Protein AF-A0A183BS44-F1 (afdb_monomer_lite)

Radius of gyration: 22.97 Å; chains: 1; bounding box: 59×40×53 Å

Sequence (161 aa):
MRHRENAIKLEQEKETILDKINTIKASGAKLTKLFSQGERDGMMLNVERILARCNTVNVSIGTPRDQHQSRALEQVNKMIQSVLEHSSGNVIESKQKIFGFLNACHPDEVGNIDEKFQSAIIECTADDQKKIRRKLAQIVEQMNLLGREKSAKMKNNDGRS

Organism: Globodera pallida (NCBI:txid36090)

InterPro domains:
  IPR037689 BAG family molecular chaperone regulator 2 [PTHR12334] (4-154)

pLDDT: mean 82.88, std 11.05, range [45.78, 96.88]

Secondary structure (DSSP, 8-state):
-HHHHHHHHHHHHHHHHHHHHHHHHHTHHHHTTTS-HHHHHHHHHHHHHHHHHHHH-----PPP--HHHHHHHHHHHHHHHHHHHHTTT-HHHHHHHHHHHHHHT-TT--S---HHHHHHHHTS-HHHHHHHHHHHHHHHHHHHHHHHHHHHHHHTTTT--

Structure (mmCIF, N/CA/C/O backbone):
data_AF-A0A183BS44-F1
#
_entry.id   AF-A0A183BS44-F1
#
loop_
_atom_site.group_PDB
_atom_site.id
_atom_site.type_symbol
_atom_site.label_atom_id
_atom_site.label_alt_id
_atom_site.label_comp_id
_atom_site.label_asym_id
_atom_site.label_entity_id
_atom_site.label_seq_id
_atom_site.pdbx_PDB_ins_code
_atom_site.Cartn_x
_atom_site.Cartn_y
_atom_site.Cartn_z
_atom_site.occupancy
_atom_site.B_iso_or_equiv
_atom_site.auth_seq_id
_atom_site.auth_comp_id
_atom_site.auth_asym_id
_atom_site.auth_atom_id
_atom_site.pdbx_PDB_model_num
ATOM 1 N N . MET A 1 1 ? -14.855 4.597 -15.506 1.00 60.97 1 MET A N 1
ATOM 2 C CA . MET A 1 1 ? -14.176 4.858 -14.212 1.00 60.97 1 MET A CA 1
ATOM 3 C C . MET A 1 1 ? -15.121 5.225 -13.065 1.00 60.97 1 MET A C 1
ATOM 5 O O . MET A 1 1 ? -14.919 4.684 -11.987 1.00 60.97 1 MET A O 1
ATOM 9 N N . ARG A 1 2 ? -16.185 6.017 -13.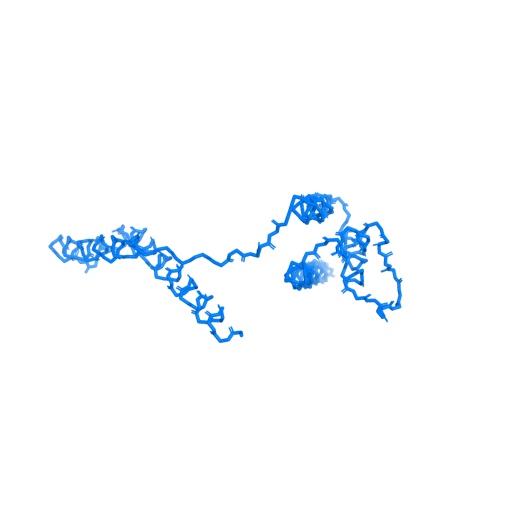279 1.00 72.62 2 ARG A N 1
ATOM 10 C CA . ARG A 1 2 ? -17.152 6.450 -12.239 1.00 72.62 2 ARG A CA 1
ATOM 11 C C . ARG A 1 2 ? -17.628 5.361 -11.257 1.00 72.62 2 ARG A C 1
ATOM 13 O O . ARG A 1 2 ? -17.663 5.597 -10.058 1.00 72.62 2 ARG A O 1
ATOM 20 N N . HIS A 1 3 ? -17.972 4.160 -11.730 1.00 77.44 3 HIS A N 1
ATOM 21 C CA . HIS A 1 3 ? -18.432 3.080 -10.840 1.00 77.44 3 HIS A CA 1
ATOM 22 C C . HIS A 1 3 ? -17.322 2.510 -9.945 1.00 77.44 3 HIS A C 1
ATOM 24 O O . HIS A 1 3 ? -17.583 2.199 -8.788 1.00 77.44 3 HIS A O 1
ATOM 30 N N . ARG A 1 4 ? -16.083 2.428 -10.451 1.00 77.69 4 ARG A N 1
ATOM 31 C CA . ARG A 1 4 ? -14.913 1.991 -9.671 1.00 77.69 4 ARG A CA 1
ATOM 32 C C . ARG A 1 4 ? -14.584 3.028 -8.602 1.00 77.69 4 ARG A C 1
ATOM 34 O O . ARG A 1 4 ? -14.421 2.668 -7.451 1.00 77.69 4 ARG A O 1
ATOM 41 N N . GLU A 1 5 ? -14.581 4.311 -8.951 1.00 77.38 5 GLU A N 1
ATOM 42 C CA . GLU A 1 5 ? -14.376 5.402 -7.987 1.00 77.38 5 GLU A CA 1
ATOM 43 C C . GLU A 1 5 ? -15.454 5.434 -6.900 1.00 77.38 5 GLU A C 1
ATOM 45 O O . GLU A 1 5 ? -15.134 5.582 -5.725 1.00 77.38 5 GLU A O 1
ATOM 50 N N . ASN A 1 6 ? -16.723 5.247 -7.270 1.00 83.50 6 ASN A N 1
ATOM 51 C CA . ASN A 1 6 ? -17.816 5.180 -6.303 1.00 83.50 6 ASN A CA 1
ATOM 52 C C . ASN A 1 6 ? -17.664 3.991 -5.353 1.00 83.50 6 ASN A C 1
ATOM 54 O O . ASN A 1 6 ? -17.863 4.143 -4.153 1.00 83.50 6 ASN A O 1
ATOM 58 N N . ALA A 1 7 ? -17.283 2.822 -5.865 1.00 84.25 7 ALA A N 1
ATOM 59 C CA . ALA A 1 7 ? -17.072 1.660 -5.018 1.00 84.25 7 ALA A CA 1
ATOM 60 C C . ALA A 1 7 ? -15.787 1.775 -4.158 1.00 84.25 7 ALA A C 1
ATOM 62 O O . ALA A 1 7 ? -15.810 1.296 -3.031 1.00 84.25 7 ALA A O 1
ATOM 63 N N . ILE A 1 8 ? -14.738 2.499 -4.597 1.00 81.38 8 ILE A N 1
ATOM 64 C CA . ILE A 1 8 ? -13.576 2.853 -3.746 1.00 81.38 8 ILE A CA 1
ATOM 65 C C . ILE A 1 8 ? -14.032 3.747 -2.588 1.00 81.38 8 ILE A C 1
ATOM 67 O O . ILE A 1 8 ? -13.668 3.507 -1.442 1.00 81.38 8 ILE A O 1
ATOM 71 N N . LYS A 1 9 ? -14.845 4.773 -2.871 1.00 84.56 9 LYS A N 1
ATOM 72 C CA . LYS A 1 9 ? -15.375 5.668 -1.829 1.00 84.56 9 LYS A CA 1
ATOM 73 C C . LYS A 1 9 ? -16.222 4.906 -0.812 1.00 84.56 9 LYS A C 1
ATOM 75 O O . LYS A 1 9 ? -16.042 5.102 0.382 1.00 84.56 9 LYS A O 1
ATOM 80 N N . LEU A 1 10 ? -17.087 4.001 -1.272 1.00 86.56 10 LEU A N 1
ATOM 81 C CA . LEU A 1 10 ? -17.907 3.163 -0.391 1.00 86.56 10 LEU A CA 1
ATOM 82 C C . LEU A 1 10 ? -17.062 2.219 0.480 1.00 86.56 10 LEU A C 1
ATOM 84 O O . LEU A 1 10 ? -17.374 2.034 1.655 1.00 86.56 10 LEU A O 1
ATOM 88 N N . GLU A 1 11 ? -15.991 1.642 -0.071 1.00 84.81 11 GLU A N 1
ATOM 89 C CA . GLU A 1 11 ? -15.031 0.819 0.680 1.00 84.81 11 GLU A CA 1
ATOM 90 C C . GLU A 1 11 ? -14.334 1.647 1.780 1.00 84.81 11 GLU A C 1
ATOM 92 O O . GLU A 1 11 ? -14.331 1.243 2.943 1.00 84.81 11 GLU A O 1
ATOM 97 N N . GLN A 1 12 ? -13.857 2.855 1.452 1.00 85.19 12 GLN A N 1
ATOM 98 C CA . GLN A 1 12 ? -13.209 3.779 2.398 1.00 85.19 12 GLN A CA 1
ATOM 99 C C . GLN A 1 12 ? -14.158 4.311 3.483 1.00 85.19 12 GLN A C 1
ATOM 101 O O . GLN A 1 12 ? -13.782 4.427 4.652 1.00 85.19 12 GLN A O 1
ATOM 106 N N . GLU A 1 13 ? -15.398 4.647 3.121 1.00 87.06 13 GLU A N 1
ATOM 107 C CA . GLU A 1 13 ? -16.422 5.085 4.074 1.00 87.06 13 GLU A CA 1
ATOM 108 C C . GLU A 1 13 ? -16.756 3.969 5.067 1.00 87.06 13 GLU A C 1
ATOM 110 O O . GLU A 1 13 ? -16.847 4.224 6.270 1.00 87.06 13 GLU A O 1
ATOM 115 N N . LYS A 1 14 ? -16.872 2.723 4.587 1.00 85.50 14 LYS A N 1
ATOM 116 C CA . LYS A 1 14 ? -17.069 1.549 5.445 1.00 85.50 14 LYS A CA 1
ATOM 117 C C . LYS A 1 14 ? -15.902 1.372 6.418 1.00 85.50 14 LYS A C 1
ATOM 119 O O . LYS A 1 14 ? -16.150 1.216 7.612 1.00 85.50 14 LYS A O 1
ATOM 124 N N . GLU A 1 15 ? -14.661 1.423 5.938 1.00 85.50 15 GLU A N 1
ATOM 125 C CA . GLU A 1 15 ? -13.457 1.316 6.778 1.00 85.50 15 GLU A CA 1
ATOM 126 C C . GLU A 1 15 ? -13.424 2.414 7.854 1.00 85.50 15 GLU A C 1
ATOM 128 O O . GLU A 1 15 ? -13.302 2.127 9.043 1.00 85.50 15 GLU A O 1
ATOM 133 N N . THR A 1 16 ? -13.703 3.660 7.463 1.00 88.38 16 THR A N 1
ATOM 134 C CA . THR A 1 16 ? -13.789 4.804 8.384 1.00 88.38 16 THR A CA 1
ATOM 135 C C . THR A 1 16 ? -14.850 4.601 9.474 1.00 88.38 16 THR A C 1
ATOM 137 O O . THR A 1 16 ? -14.649 4.983 10.630 1.00 88.38 16 THR A O 1
ATOM 140 N N . ILE A 1 17 ? -16.011 4.034 9.131 1.00 88.38 17 ILE A N 1
ATOM 141 C CA . ILE A 1 17 ? -17.075 3.741 10.104 1.00 88.38 17 ILE A CA 1
ATOM 142 C C . ILE A 1 17 ? -16.630 2.642 11.076 1.00 88.38 17 ILE A C 1
ATOM 144 O O . ILE A 1 17 ? -16.868 2.767 12.280 1.00 88.38 17 ILE A O 1
ATOM 148 N N . LEU A 1 18 ? -15.966 1.595 10.581 1.00 87.62 18 LEU A N 1
ATOM 149 C CA . LEU A 1 18 ? -15.452 0.504 11.411 1.00 87.62 18 LEU A CA 1
ATOM 150 C C . LEU A 1 18 ? -14.388 0.996 12.400 1.00 87.62 18 LEU A C 1
ATOM 152 O O . LEU A 1 18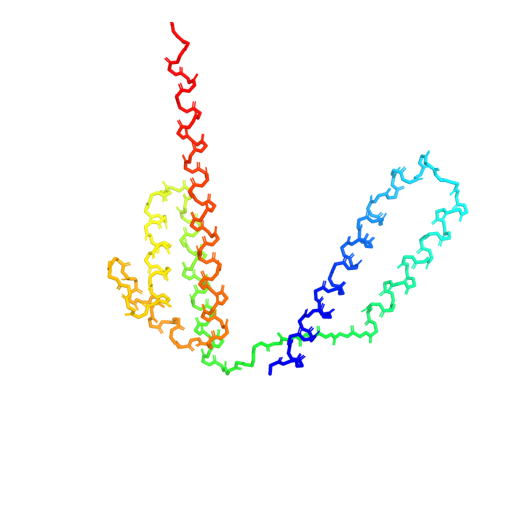 ? -14.463 0.658 13.581 1.00 87.62 18 LEU A O 1
ATOM 156 N N . ASP A 1 19 ? -13.472 1.863 11.971 1.00 87.25 19 ASP A N 1
ATOM 157 C CA . ASP A 1 19 ? -12.464 2.469 12.849 1.00 87.25 19 ASP A CA 1
ATOM 158 C C . ASP A 1 19 ? -13.089 3.312 13.962 1.00 87.25 19 ASP A C 1
ATOM 160 O O . ASP A 1 19 ? -12.710 3.208 15.135 1.00 87.25 19 ASP A O 1
ATOM 164 N N . LYS A 1 20 ? -14.106 4.113 13.626 1.00 87.88 20 LYS A N 1
ATOM 165 C CA . LYS A 1 20 ? -14.859 4.898 14.615 1.00 87.88 20 LYS A CA 1
ATOM 166 C C . LYS A 1 20 ? -15.582 3.995 15.614 1.00 87.88 20 LYS A C 1
ATOM 168 O O . LYS A 1 20 ? -15.523 4.252 16.815 1.00 87.88 20 LYS A O 1
ATOM 173 N N . ILE A 1 21 ? -16.216 2.918 15.148 1.00 88.19 21 ILE A N 1
ATOM 174 C CA . ILE A 1 21 ? -16.851 1.909 16.009 1.00 88.19 21 ILE A CA 1
ATOM 175 C C . ILE A 1 21 ? -15.827 1.277 16.955 1.00 88.19 21 ILE A C 1
ATOM 177 O O . ILE A 1 21 ? -16.074 1.198 18.159 1.00 88.19 21 ILE A O 1
ATOM 181 N N . ASN A 1 22 ? -14.672 0.863 16.436 1.00 85.69 22 ASN A N 1
ATOM 182 C CA . ASN A 1 22 ? -13.610 0.258 17.236 1.00 85.69 22 ASN A CA 1
ATOM 183 C C . ASN A 1 22 ? -13.065 1.239 18.281 1.00 85.69 22 ASN A C 1
ATOM 185 O O . ASN A 1 22 ? -12.862 0.861 19.433 1.00 85.69 22 ASN A O 1
ATOM 189 N N . THR A 1 23 ? -12.927 2.515 17.920 1.00 86.62 23 THR A N 1
ATOM 190 C CA . THR A 1 23 ? -12.531 3.587 18.845 1.00 86.62 23 THR A CA 1
ATOM 191 C C . THR A 1 23 ? -13.545 3.768 19.979 1.00 86.62 23 THR A C 1
ATOM 193 O O . THR A 1 23 ? -13.156 3.895 21.143 1.00 86.62 23 THR A O 1
ATOM 196 N N . ILE A 1 24 ? -14.848 3.741 19.673 1.00 84.00 24 ILE A N 1
ATOM 197 C CA . ILE A 1 24 ? -15.918 3.835 20.681 1.00 84.00 24 ILE A CA 1
ATOM 198 C C . ILE A 1 24 ? -15.882 2.619 21.615 1.00 84.00 24 ILE A C 1
ATOM 200 O O . ILE A 1 24 ? -15.916 2.792 22.833 1.00 84.00 24 ILE A O 1
ATOM 204 N N . LYS A 1 25 ? -15.731 1.405 21.068 1.00 81.81 25 LYS A N 1
ATOM 205 C CA . LYS A 1 25 ? -15.601 0.169 21.861 1.00 81.81 25 LYS A CA 1
ATOM 206 C C . LYS A 1 25 ? -14.386 0.212 22.792 1.00 81.81 25 LYS A C 1
ATOM 208 O O . LYS A 1 25 ? -14.510 -0.083 23.979 1.00 81.81 25 LYS A O 1
ATOM 213 N N . ALA A 1 26 ? -13.231 0.640 22.283 1.00 82.69 26 ALA A N 1
ATOM 214 C CA . ALA A 1 26 ? -12.001 0.778 23.064 1.00 82.69 26 ALA A CA 1
ATOM 215 C C . ALA A 1 26 ? -12.104 1.867 24.150 1.00 82.69 26 ALA A C 1
ATOM 217 O O . ALA A 1 26 ? -11.463 1.778 25.196 1.00 82.69 26 ALA A O 1
ATOM 218 N N . SER A 1 27 ? -12.959 2.875 23.947 1.00 80.06 27 SER A N 1
ATOM 219 C CA . SER A 1 27 ? -13.197 3.957 24.910 1.00 80.06 27 SER A CA 1
ATOM 220 C C . SER A 1 27 ? -14.081 3.557 26.101 1.00 80.06 27 SER A C 1
ATOM 222 O O . SER A 1 27 ? -14.342 4.400 26.963 1.00 80.06 27 SER A O 1
ATOM 224 N N . GLY A 1 28 ? -14.518 2.293 26.202 1.00 69.44 28 GLY A N 1
ATOM 225 C CA . GLY A 1 28 ? -15.437 1.799 27.240 1.00 69.44 28 GLY A CA 1
ATOM 226 C C . GLY A 1 28 ? -15.047 2.174 28.679 1.00 69.44 28 GLY A C 1
ATOM 227 O O . GLY A 1 28 ? -15.896 2.601 29.466 1.00 69.44 28 GLY A O 1
ATOM 228 N N . ALA A 1 29 ? -13.753 2.142 29.017 1.00 64.62 29 ALA A N 1
ATOM 229 C CA . ALA A 1 29 ? -13.269 2.549 30.342 1.00 64.62 29 ALA A CA 1
ATOM 230 C C . ALA A 1 29 ? -13.445 4.059 30.620 1.00 64.62 29 ALA A C 1
ATOM 232 O O . ALA A 1 29 ? -13.720 4.464 31.748 1.00 64.62 29 ALA A O 1
ATOM 233 N N . LYS A 1 30 ? -13.326 4.903 29.587 1.00 66.88 30 LYS A N 1
ATOM 234 C CA . LYS A 1 30 ? -13.493 6.366 29.670 1.00 66.88 30 LYS A CA 1
ATOM 235 C C . LYS A 1 30 ? -14.972 6.754 29.734 1.00 66.88 30 LYS A C 1
ATOM 237 O O . LYS A 1 30 ? -15.346 7.645 30.489 1.00 66.88 30 LYS A O 1
ATOM 242 N N . LEU A 1 31 ? -15.811 6.025 28.998 1.00 67.06 31 LEU A N 1
ATOM 243 C CA . LEU A 1 31 ? -17.268 6.184 28.972 1.00 67.06 31 LEU A CA 1
ATOM 244 C C . LEU A 1 31 ? -17.916 5.823 30.315 1.00 67.06 31 LEU A C 1
ATOM 246 O O . LEU A 1 31 ? -18.877 6.461 30.724 1.00 67.06 31 LEU A O 1
ATOM 250 N N . THR A 1 32 ? -17.331 4.868 31.044 1.00 67.00 32 THR A N 1
ATOM 251 C CA . THR A 1 32 ? -17.749 4.468 32.401 1.00 67.00 32 THR A CA 1
ATOM 252 C C . THR A 1 32 ? -17.735 5.606 33.424 1.00 67.00 32 THR A C 1
ATOM 254 O O . THR A 1 32 ? -18.482 5.555 34.393 1.00 67.00 32 THR A O 1
ATOM 257 N N . LYS A 1 33 ? -16.912 6.640 33.215 1.00 75.56 33 LYS A N 1
ATOM 258 C CA . LYS A 1 33 ? -16.845 7.814 34.102 1.00 75.56 33 LYS A CA 1
ATOM 259 C C . LYS A 1 33 ? -17.800 8.944 33.706 1.00 75.56 33 LYS A C 1
ATOM 261 O O . LYS A 1 33 ? -17.966 9.873 34.485 1.00 75.56 33 LYS A O 1
ATOM 266 N N . LEU A 1 34 ? -18.363 8.899 32.498 1.00 78.56 34 LEU A N 1
ATOM 267 C CA . LEU A 1 34 ? -19.120 10.004 31.900 1.00 78.56 34 LEU A CA 1
ATOM 268 C C . LEU A 1 34 ? -20.607 9.687 31.716 1.00 78.56 34 LEU A C 1
ATOM 270 O O . LEU A 1 34 ? -21.409 10.610 31.661 1.00 78.56 34 LEU A O 1
ATOM 274 N N . PHE A 1 35 ? -20.965 8.407 31.626 1.00 81.81 35 PHE A N 1
ATOM 275 C CA . PHE A 1 35 ? -22.315 7.957 31.301 1.00 81.81 35 PHE A CA 1
ATOM 276 C C . PHE A 1 35 ? -22.806 6.907 32.295 1.00 81.81 35 PHE A C 1
ATOM 278 O O . PHE A 1 35 ? -22.031 6.086 32.797 1.00 81.81 35 PHE A O 1
ATOM 285 N N . SER A 1 36 ? -24.114 6.902 32.540 1.00 86.06 36 SER A N 1
ATOM 286 C CA . SER A 1 36 ? -24.781 5.874 33.337 1.00 86.06 36 SER A CA 1
ATOM 287 C C . SER A 1 36 ? -24.725 4.501 32.654 1.00 86.06 36 SER A C 1
ATOM 289 O O . SER A 1 36 ? -24.400 4.368 31.473 1.00 86.06 36 SER A O 1
ATOM 291 N N . GLN A 1 37 ? -25.038 3.435 33.396 1.00 82.75 37 GLN A N 1
ATOM 292 C CA . GLN A 1 37 ? -25.098 2.084 32.828 1.00 82.75 37 GLN A CA 1
ATOM 293 C C . GLN A 1 37 ? -26.100 1.994 31.664 1.00 82.75 37 GLN A C 1
ATOM 295 O O . GLN A 1 37 ? -25.734 1.507 30.601 1.00 82.75 37 GLN A O 1
ATOM 300 N N . GLY A 1 38 ? -27.307 2.549 31.818 1.00 85.00 38 GLY A N 1
ATOM 301 C CA . GLY A 1 38 ? -28.336 2.500 30.775 1.00 85.00 38 GLY A CA 1
ATOM 302 C C . GLY A 1 38 ? -27.954 3.253 29.496 1.00 85.00 38 GLY A C 1
ATOM 303 O O . GLY A 1 38 ? -28.212 2.772 28.395 1.00 85.00 38 GLY A O 1
ATOM 304 N N . GLU A 1 39 ? -27.283 4.400 29.617 1.00 85.00 39 GLU A N 1
ATOM 305 C CA . GLU A 1 39 ? -26.776 5.150 28.457 1.00 85.00 39 GLU A CA 1
ATOM 306 C C . GLU A 1 39 ? -25.663 4.389 27.732 1.00 85.00 39 GLU A C 1
ATOM 308 O O . GLU A 1 39 ? -25.630 4.355 26.500 1.00 85.00 39 GLU A O 1
ATOM 313 N N . ARG A 1 40 ? -24.774 3.731 28.487 1.00 85.00 40 ARG A N 1
ATOM 314 C CA . ARG A 1 40 ? -23.718 2.882 27.922 1.00 85.00 40 ARG A CA 1
ATOM 315 C C . ARG A 1 40 ? -24.297 1.680 27.195 1.00 85.00 40 ARG A C 1
ATOM 317 O O . ARG A 1 40 ? -23.878 1.413 26.072 1.00 85.00 40 ARG A O 1
ATOM 324 N N . ASP A 1 41 ? -25.276 1.010 27.788 1.00 85.00 41 ASP A N 1
ATOM 325 C CA . ASP A 1 41 ? -25.928 -0.153 27.187 1.00 85.00 41 ASP A CA 1
ATOM 326 C C . ASP A 1 41 ? -26.680 0.243 25.910 1.00 85.00 41 ASP A C 1
ATOM 328 O O . ASP A 1 41 ? -26.513 -0.386 24.865 1.00 85.00 41 ASP A O 1
ATOM 332 N N . GLY A 1 42 ? -27.417 1.359 25.936 1.00 86.56 42 GLY A N 1
ATOM 333 C CA . GLY A 1 42 ? -28.073 1.907 24.747 1.00 86.56 42 GLY A CA 1
ATOM 334 C C . GLY A 1 42 ? -27.084 2.278 23.638 1.00 86.56 42 GLY A C 1
ATOM 335 O O . GLY A 1 42 ? -27.317 1.996 22.459 1.00 86.56 42 GLY A O 1
ATOM 336 N N . MET A 1 43 ? -25.944 2.871 23.997 1.00 85.75 43 MET A N 1
ATOM 337 C CA . MET A 1 43 ? -24.895 3.201 23.037 1.00 85.75 43 MET A CA 1
ATOM 338 C C . MET A 1 43 ? -24.233 1.945 22.455 1.00 85.75 43 MET A C 1
ATOM 340 O O . MET A 1 43 ? -24.036 1.875 21.241 1.00 85.75 43 MET A O 1
ATOM 344 N N . MET A 1 44 ? -23.949 0.933 23.276 1.00 85.81 44 MET A N 1
ATOM 345 C CA . MET A 1 44 ? -23.368 -0.335 22.827 1.00 85.81 44 MET A CA 1
ATOM 346 C C . MET A 1 44 ? -24.310 -1.108 21.901 1.00 85.81 44 MET A C 1
ATOM 348 O O . MET A 1 44 ? -23.867 -1.579 20.855 1.00 85.81 44 MET A O 1
ATOM 352 N N . LEU A 1 45 ? -25.614 -1.136 22.190 1.00 89.62 45 LEU A N 1
ATOM 353 C CA . LEU A 1 45 ? -26.621 -1.717 21.294 1.00 89.62 45 LEU A CA 1
ATOM 354 C C . LEU A 1 45 ? -26.653 -1.020 19.926 1.00 89.62 45 LEU A C 1
ATOM 356 O O . LEU A 1 45 ? -26.819 -1.663 18.886 1.00 89.62 45 LEU A O 1
ATOM 360 N N . ASN A 1 46 ? -26.482 0.303 19.899 1.00 89.25 46 ASN A N 1
ATOM 361 C CA . ASN A 1 46 ? -26.382 1.048 18.644 1.00 89.25 46 ASN A CA 1
ATOM 362 C C . ASN A 1 46 ? -25.084 0.724 17.896 1.00 89.25 46 ASN A C 1
ATOM 364 O O . ASN A 1 46 ? -25.119 0.515 16.683 1.00 89.25 46 ASN A O 1
ATOM 368 N N . VAL A 1 47 ? -23.959 0.620 18.605 1.00 88.75 47 VAL A N 1
ATOM 369 C CA . VAL A 1 47 ? -22.669 0.212 18.032 1.00 88.75 47 VAL A CA 1
ATOM 370 C C . VAL A 1 47 ? -22.763 -1.177 17.395 1.00 88.75 47 VAL A C 1
ATOM 372 O O . VAL A 1 47 ? -22.339 -1.357 16.253 1.00 88.75 47 VAL A O 1
ATOM 375 N N . GLU A 1 48 ? -23.347 -2.150 18.091 1.00 87.50 48 GLU A N 1
ATOM 376 C CA . GLU A 1 48 ? -23.542 -3.511 17.581 1.00 87.50 48 GLU A CA 1
ATOM 377 C C . GLU A 1 48 ? -24.453 -3.541 16.357 1.00 87.50 48 GLU A C 1
ATOM 379 O O . GLU A 1 48 ? -24.137 -4.195 15.362 1.00 87.50 48 GLU A O 1
ATOM 384 N N . ARG A 1 49 ? -25.542 -2.769 16.377 1.00 91.31 49 ARG A N 1
ATOM 385 C CA . ARG A 1 49 ? -26.458 -2.651 15.240 1.00 91.31 49 ARG A CA 1
ATOM 386 C C . ARG A 1 49 ? -25.776 -2.064 14.007 1.00 91.31 49 ARG A C 1
ATOM 388 O O . ARG A 1 49 ? -25.980 -2.566 12.901 1.00 91.31 49 ARG A O 1
ATOM 395 N N . ILE A 1 50 ? -24.993 -0.996 14.170 1.00 88.19 50 ILE A N 1
ATOM 396 C CA . ILE A 1 50 ? -24.268 -0.376 13.053 1.00 88.19 50 ILE A CA 1
ATOM 397 C C . ILE A 1 50 ? -23.216 -1.352 12.526 1.00 88.19 50 ILE A C 1
ATOM 399 O O . ILE A 1 50 ? -23.137 -1.549 11.317 1.00 88.19 50 ILE A O 1
ATOM 403 N N . LEU A 1 51 ? -22.480 -2.029 13.411 1.00 87.31 51 LEU A N 1
ATOM 404 C CA . LEU A 1 51 ? -21.498 -3.038 13.021 1.00 87.31 51 LEU A CA 1
ATOM 405 C C . LEU A 1 51 ? -22.137 -4.181 12.221 1.00 87.31 51 LEU A C 1
ATOM 407 O O . LEU A 1 51 ? -21.635 -4.538 11.156 1.00 87.31 51 LEU A O 1
ATOM 411 N N . ALA A 1 52 ? -23.268 -4.715 12.690 1.00 87.81 52 ALA A N 1
ATOM 412 C CA . ALA A 1 52 ? -24.013 -5.751 11.984 1.00 87.81 52 ALA A CA 1
ATOM 413 C C . ALA A 1 52 ? -24.407 -5.283 10.576 1.00 87.81 52 ALA A C 1
ATOM 415 O O . ALA A 1 52 ? -24.160 -5.988 9.601 1.00 87.81 52 ALA A O 1
ATOM 416 N N . ARG A 1 53 ? -24.924 -4.054 10.441 1.00 86.81 53 ARG A N 1
ATOM 417 C CA . ARG A 1 53 ? -25.263 -3.463 9.136 1.00 86.81 53 ARG A CA 1
ATOM 418 C C . ARG A 1 53 ? -24.040 -3.285 8.238 1.00 86.81 53 ARG A C 1
ATOM 420 O O . ARG A 1 53 ? -24.103 -3.663 7.073 1.00 86.81 53 ARG A O 1
ATOM 427 N N . CYS A 1 54 ? -22.924 -2.780 8.758 1.00 82.31 54 CYS A N 1
ATOM 428 C CA . CYS A 1 54 ? -21.677 -2.650 7.998 1.00 82.31 54 CYS A CA 1
ATOM 429 C C . CYS A 1 54 ? -21.161 -4.004 7.481 1.00 82.31 54 CYS A C 1
ATOM 431 O O . CYS A 1 54 ? -20.537 -4.057 6.422 1.00 82.31 54 CYS A O 1
ATOM 433 N N . ASN A 1 55 ? -21.453 -5.098 8.190 1.00 83.44 55 ASN A N 1
ATOM 434 C CA . ASN A 1 55 ? -21.056 -6.448 7.793 1.00 83.44 55 ASN A CA 1
ATOM 435 C C . ASN A 1 55 ? -21.995 -7.104 6.768 1.00 83.44 55 ASN A C 1
ATOM 437 O O . ASN A 1 55 ? -21.579 -8.050 6.107 1.00 83.44 55 ASN A O 1
ATOM 441 N N . THR A 1 56 ? -23.222 -6.604 6.579 1.00 84.62 56 THR A N 1
ATOM 442 C CA . THR A 1 56 ? -24.167 -7.170 5.588 1.00 84.62 56 THR A CA 1
ATOM 443 C C . THR A 1 56 ? -23.773 -6.912 4.134 1.00 84.62 56 THR A C 1
ATOM 445 O O . THR A 1 56 ? -24.230 -7.623 3.243 1.00 84.62 56 THR A O 1
ATOM 448 N N . VAL A 1 57 ? -22.923 -5.915 3.875 1.00 71.56 57 VAL A N 1
ATOM 449 C CA . VAL A 1 57 ? -22.474 -5.561 2.525 1.00 71.56 57 VAL A CA 1
ATOM 450 C C . VAL A 1 57 ? -20.953 -5.499 2.505 1.00 71.56 57 VAL A C 1
ATOM 452 O O . VAL A 1 57 ? -20.332 -4.736 3.248 1.00 71.56 57 VAL A O 1
ATOM 455 N N . ASN A 1 58 ? -20.339 -6.300 1.635 1.00 70.88 58 ASN A N 1
ATOM 456 C CA . ASN A 1 58 ? -18.907 -6.248 1.379 1.00 70.88 58 ASN A CA 1
ATOM 457 C C . ASN A 1 58 ? -18.647 -5.719 -0.032 1.00 70.88 58 ASN A C 1
ATOM 459 O O . ASN A 1 58 ? -19.005 -6.363 -1.014 1.00 70.88 58 ASN A O 1
ATOM 463 N N . VAL A 1 59 ? -18.033 -4.540 -0.121 1.00 73.44 59 VAL A N 1
ATOM 464 C CA . VAL A 1 59 ? -17.566 -3.952 -1.378 1.00 73.44 59 VAL A CA 1
ATOM 465 C C . VAL A 1 59 ? -16.052 -4.027 -1.345 1.00 73.44 59 VAL A C 1
ATOM 467 O O . VAL A 1 59 ? -15.439 -3.368 -0.515 1.00 73.44 59 VAL A O 1
ATOM 470 N N . SER A 1 60 ? -15.472 -4.852 -2.213 1.00 68.81 60 SER A N 1
ATOM 471 C CA . SER A 1 60 ? -14.023 -4.961 -2.369 1.00 68.81 60 SER A CA 1
ATOM 472 C C . SER A 1 60 ? -13.648 -4.741 -3.824 1.00 68.81 60 SER A C 1
ATOM 474 O O . SER A 1 60 ? -14.142 -5.462 -4.699 1.00 68.81 60 SER A O 1
ATOM 476 N N . ILE A 1 61 ? -12.761 -3.789 -4.102 1.00 71.94 61 ILE A N 1
ATOM 477 C CA . ILE A 1 61 ? -12.238 -3.593 -5.458 1.00 71.94 61 ILE A CA 1
ATOM 478 C C . ILE A 1 61 ? -10.865 -4.238 -5.562 1.00 71.94 61 ILE A C 1
ATOM 480 O O . ILE A 1 61 ? -9.828 -3.653 -5.247 1.00 71.94 61 ILE A O 1
ATOM 484 N N . GLY A 1 62 ? -10.864 -5.459 -6.088 1.00 73.50 62 GLY A N 1
ATOM 485 C CA . GLY A 1 62 ? -9.644 -6.109 -6.535 1.00 73.50 62 GLY A CA 1
ATOM 486 C C . GLY A 1 62 ? -9.078 -5.433 -7.784 1.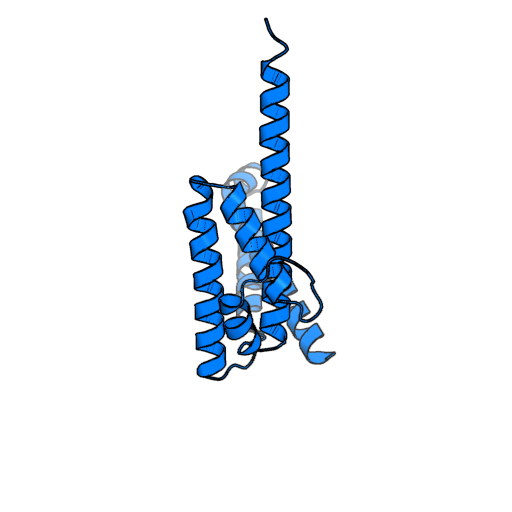00 73.50 62 GLY A C 1
ATOM 487 O O . GLY A 1 62 ? -9.803 -4.992 -8.685 1.00 73.50 62 GLY A O 1
ATOM 488 N N . THR A 1 63 ? -7.754 -5.389 -7.873 1.00 79.00 63 THR A N 1
ATOM 489 C CA . THR A 1 63 ? -7.108 -5.343 -9.182 1.00 79.00 63 THR A CA 1
ATOM 490 C C . THR A 1 63 ? -7.209 -6.761 -9.756 1.00 79.00 63 THR A C 1
ATOM 492 O O . THR A 1 63 ? -6.693 -7.674 -9.105 1.00 79.00 63 THR A O 1
ATOM 495 N N . PRO A 1 64 ? -7.911 -6.998 -10.882 1.00 80.81 64 PRO A N 1
ATOM 496 C CA . PRO A 1 64 ? -7.914 -8.316 -11.505 1.00 80.81 64 PRO A CA 1
ATOM 497 C C . PRO A 1 64 ? -6.481 -8.639 -11.926 1.00 80.81 64 PRO A C 1
ATOM 499 O O . PRO A 1 64 ? -5.830 -7.814 -12.567 1.00 80.81 64 PRO A O 1
ATOM 502 N N . ARG A 1 65 ? -5.985 -9.801 -11.502 1.00 86.81 65 ARG A N 1
ATOM 503 C CA . ARG A 1 65 ? 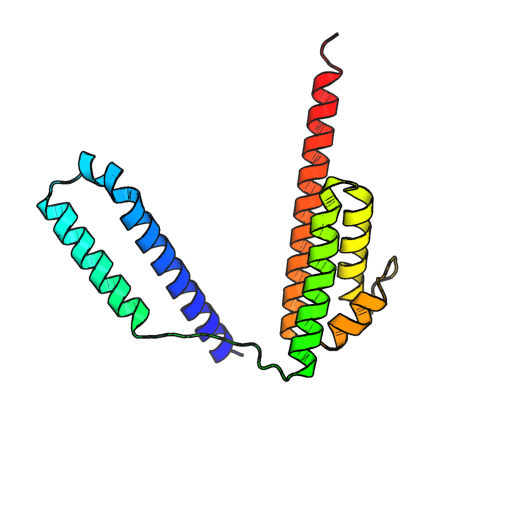-4.628 -10.262 -11.790 1.00 86.81 65 ARG A CA 1
ATOM 504 C C . ARG A 1 65 ? -4.679 -11.684 -12.298 1.00 86.81 65 ARG A C 1
ATOM 506 O O . ARG A 1 65 ? -5.414 -12.504 -11.750 1.00 86.81 65 ARG A O 1
ATOM 513 N N . ASP A 1 66 ? -3.864 -11.976 -13.295 1.00 90.38 66 ASP A N 1
ATOM 514 C CA . ASP A 1 66 ? -3.520 -13.356 -13.607 1.00 90.38 66 ASP A CA 1
ATOM 515 C C . ASP A 1 66 ? -2.428 -13.880 -12.648 1.00 90.38 66 ASP A C 1
ATOM 517 O O . ASP A 1 66 ? -1.938 -13.184 -11.742 1.00 90.38 66 ASP A O 1
ATOM 521 N N . GLN A 1 67 ? -2.059 -15.150 -12.818 1.00 91.75 67 GLN A N 1
ATOM 522 C CA . GLN A 1 67 ? -1.037 -15.790 -11.993 1.00 91.75 67 GLN A CA 1
ATOM 523 C C . GLN A 1 67 ? 0.342 -15.131 -12.157 1.00 91.75 67 GLN A C 1
ATOM 525 O O . GLN A 1 67 ? 1.105 -15.068 -11.193 1.00 91.75 67 GLN A O 1
ATOM 530 N N . HIS A 1 68 ? 0.657 -14.630 -13.350 1.00 91.88 68 HIS A N 1
ATOM 531 C CA . HIS A 1 68 ? 1.933 -13.996 -13.656 1.00 91.88 68 HIS A CA 1
ATOM 532 C C . HIS A 1 68 ? 2.042 -12.632 -12.968 1.00 91.88 68 HIS A C 1
ATOM 534 O O . HIS A 1 68 ? 2.972 -12.391 -12.204 1.00 91.88 68 HIS A O 1
ATOM 540 N N . GLN A 1 69 ? 1.035 -11.778 -13.141 1.00 92.00 69 GLN A N 1
ATOM 541 C CA . GLN A 1 69 ? 0.924 -10.461 -12.511 1.00 92.00 69 GLN A CA 1
ATOM 542 C C . GLN A 1 69 ? 0.942 -10.556 -10.981 1.00 92.00 69 GLN A C 1
ATOM 544 O O . GLN A 1 69 ? 1.522 -9.707 -10.307 1.00 92.00 69 GLN A O 1
ATOM 549 N N . SER A 1 70 ? 0.333 -11.604 -10.416 1.00 92.19 70 SER A N 1
ATOM 550 C CA . SER A 1 70 ? 0.354 -11.846 -8.968 1.00 92.19 70 SER A CA 1
ATOM 551 C C . SER A 1 70 ? 1.760 -12.181 -8.460 1.00 92.19 70 SER A C 1
ATOM 553 O O . SER A 1 70 ? 2.181 -11.643 -7.436 1.00 92.19 70 SER A O 1
ATOM 555 N N . ARG A 1 71 ? 2.510 -13.018 -9.190 1.00 94.88 71 ARG A N 1
ATOM 556 C CA . ARG A 1 71 ? 3.906 -13.356 -8.862 1.00 94.88 71 ARG A CA 1
ATOM 557 C C . ARG A 1 71 ? 4.835 -12.154 -9.021 1.00 94.88 71 ARG A C 1
ATOM 559 O O . ARG A 1 71 ? 5.652 -11.912 -8.137 1.00 94.88 71 ARG A O 1
ATOM 566 N N . ALA A 1 72 ? 4.670 -11.380 -10.093 1.00 94.25 72 ALA A N 1
ATOM 567 C CA . ALA A 1 72 ? 5.423 -10.149 -10.323 1.00 94.25 72 ALA A CA 1
ATOM 568 C C . ALA A 1 72 ? 5.207 -9.146 -9.177 1.00 94.25 72 ALA A C 1
ATOM 570 O O . ALA A 1 72 ? 6.166 -8.634 -8.599 1.00 94.25 72 ALA A O 1
ATOM 571 N N . LEU A 1 73 ? 3.952 -8.947 -8.752 1.00 95.12 73 LEU A N 1
ATOM 572 C CA . LEU A 1 73 ? 3.624 -8.089 -7.613 1.00 95.12 73 LEU A CA 1
ATOM 573 C C . LEU A 1 73 ? 4.246 -8.593 -6.303 1.00 95.12 73 LEU A C 1
ATOM 575 O O . LEU A 1 73 ? 4.740 -7.798 -5.499 1.00 95.12 73 LEU A O 1
ATOM 579 N N . GLU A 1 74 ? 4.216 -9.902 -6.056 1.00 96.00 74 GLU A N 1
ATOM 580 C CA . GLU A 1 74 ? 4.849 -10.498 -4.878 1.00 96.00 74 GLU A CA 1
ATOM 581 C C . GLU A 1 74 ? 6.368 -10.274 -4.893 1.00 96.00 74 GLU A C 1
ATOM 583 O O . GLU A 1 74 ? 6.945 -9.855 -3.887 1.00 96.00 74 GLU A O 1
ATOM 588 N N . GLN A 1 75 ? 7.010 -10.483 -6.043 1.00 96.88 75 GLN A N 1
ATOM 589 C CA . GLN A 1 75 ? 8.436 -10.248 -6.242 1.00 96.88 75 GLN A CA 1
ATOM 590 C C . GLN A 1 75 ? 8.810 -8.782 -6.000 1.00 96.88 75 GLN A C 1
ATOM 592 O O . GLN A 1 75 ? 9.750 -8.515 -5.249 1.00 96.88 75 GLN A O 1
ATOM 597 N N . VAL A 1 76 ? 8.054 -7.834 -6.561 1.00 96.62 76 VAL A N 1
ATOM 598 C CA . VAL A 1 76 ? 8.272 -6.399 -6.328 1.00 96.62 76 VAL A CA 1
ATOM 599 C C . VAL A 1 76 ? 8.144 -6.059 -4.842 1.00 96.62 76 VAL A C 1
ATOM 601 O O . VAL A 1 76 ? 9.004 -5.380 -4.281 1.00 96.62 76 VAL A O 1
ATOM 604 N N . ASN A 1 77 ? 7.111 -6.564 -4.163 1.00 94.88 77 ASN A N 1
ATOM 605 C CA . ASN A 1 77 ? 6.947 -6.311 -2.731 1.00 94.88 77 ASN A CA 1
ATOM 606 C C . ASN A 1 77 ? 8.092 -6.903 -1.899 1.00 94.88 77 ASN A C 1
ATOM 608 O O . ASN A 1 77 ? 8.557 -6.235 -0.976 1.00 94.88 77 ASN A O 1
ATOM 612 N N . LYS A 1 78 ? 8.589 -8.098 -2.243 1.00 96.12 78 LYS A N 1
ATOM 613 C CA . LYS A 1 78 ? 9.760 -8.707 -1.589 1.00 96.12 78 LYS A CA 1
ATOM 614 C C . LYS A 1 78 ? 11.023 -7.865 -1.768 1.00 96.12 78 LYS A C 1
ATOM 616 O O . LYS A 1 78 ? 11.769 -7.697 -0.808 1.00 96.12 78 LYS A O 1
ATOM 621 N N . MET A 1 79 ? 11.250 -7.296 -2.955 1.00 95.31 79 MET A N 1
ATOM 622 C CA . MET A 1 79 ? 12.388 -6.397 -3.198 1.00 95.31 79 MET A CA 1
ATOM 623 C C . MET A 1 79 ? 12.325 -5.152 -2.308 1.00 95.31 79 MET A C 1
ATOM 625 O O . MET A 1 79 ? 13.319 -4.805 -1.672 1.00 95.31 79 MET A O 1
ATOM 629 N N . ILE A 1 80 ? 11.154 -4.509 -2.214 1.00 94.31 80 ILE A N 1
ATOM 630 C CA . ILE A 1 80 ? 10.954 -3.336 -1.347 1.00 94.31 80 ILE A CA 1
ATOM 631 C C . ILE A 1 80 ? 11.180 -3.713 0.117 1.00 94.31 80 ILE A C 1
ATOM 633 O O . ILE A 1 80 ? 11.918 -3.029 0.822 1.00 94.31 80 ILE A O 1
ATOM 637 N N . GLN A 1 81 ? 10.563 -4.807 0.565 1.00 93.44 81 GLN A N 1
ATOM 638 C CA . GLN A 1 81 ? 10.649 -5.268 1.946 1.00 93.44 81 GLN A CA 1
ATOM 639 C C . GLN A 1 81 ? 12.093 -5.577 2.350 1.00 93.44 81 GLN A C 1
ATOM 641 O O . GLN A 1 81 ? 12.542 -5.118 3.396 1.00 93.44 81 GLN A O 1
ATOM 646 N N . SER A 1 82 ? 12.842 -6.262 1.482 1.00 92.25 82 SER A N 1
ATOM 647 C CA . SER A 1 82 ? 14.255 -6.553 1.709 1.00 92.25 82 SER A CA 1
ATOM 648 C C . SER A 1 82 ? 15.058 -5.272 1.954 1.00 92.25 82 SER A C 1
ATOM 650 O O . SER A 1 82 ? 15.807 -5.200 2.922 1.00 92.25 82 SER A O 1
ATOM 652 N N . VAL A 1 83 ? 14.860 -4.212 1.164 1.00 90.31 83 VAL A N 1
ATOM 653 C CA . VAL A 1 83 ? 15.568 -2.937 1.388 1.00 90.31 83 VAL A CA 1
ATOM 654 C C . VAL A 1 83 ? 15.160 -2.280 2.711 1.00 90.31 83 VAL A C 1
ATOM 656 O O . VAL A 1 83 ? 16.010 -1.757 3.430 1.00 90.31 83 VAL A O 1
ATOM 659 N N . LEU A 1 84 ? 13.873 -2.317 3.063 1.00 87.50 84 LEU A N 1
ATOM 660 C CA . LEU A 1 84 ? 13.385 -1.740 4.317 1.00 87.50 84 LEU A CA 1
ATOM 661 C C . LEU A 1 84 ? 13.938 -2.466 5.551 1.00 87.50 84 LEU A C 1
ATOM 663 O O . LEU A 1 84 ? 14.303 -1.806 6.522 1.00 87.50 84 LEU A O 1
ATOM 667 N N . GLU A 1 85 ? 14.065 -3.790 5.510 1.00 87.06 85 GLU A N 1
ATOM 668 C CA . GLU A 1 85 ? 14.628 -4.586 6.611 1.00 87.06 85 GLU A CA 1
ATOM 669 C C . GLU A 1 85 ? 16.114 -4.273 6.851 1.00 87.06 85 GLU A C 1
ATOM 671 O O . GLU A 1 85 ? 16.547 -4.116 7.995 1.00 87.06 85 GLU A O 1
ATOM 676 N N . HIS A 1 86 ? 16.884 -4.078 5.776 1.00 78.12 86 HIS A N 1
ATOM 677 C CA . HIS A 1 86 ? 18.314 -3.753 5.852 1.00 78.12 86 HIS A CA 1
ATOM 678 C C . HIS A 1 86 ? 18.592 -2.262 6.135 1.00 78.12 86 HIS A C 1
ATOM 680 O O . HIS A 1 86 ? 19.735 -1.873 6.393 1.00 78.12 86 HIS A O 1
ATOM 686 N N . SER A 1 87 ? 17.555 -1.415 6.164 1.00 72.44 87 SER A N 1
ATOM 687 C CA . SER A 1 87 ? 17.697 0.035 6.372 1.00 72.44 87 SER A CA 1
ATOM 688 C C . SER A 1 87 ? 18.218 0.441 7.751 1.00 72.44 87 SER A C 1
ATOM 690 O O . SER A 1 87 ? 18.777 1.530 7.898 1.00 72.44 87 SER A O 1
ATOM 692 N N . SER A 1 88 ? 18.102 -0.441 8.745 1.00 67.94 88 SER A N 1
ATOM 693 C CA . SER A 1 88 ? 18.657 -0.238 10.087 1.00 67.94 88 SER A CA 1
ATOM 694 C C . SER A 1 88 ? 20.192 -0.187 10.102 1.00 67.94 88 SER A C 1
ATOM 696 O O . SER A 1 88 ? 20.758 0.536 10.922 1.00 67.94 88 SER A O 1
ATOM 698 N N . GLY A 1 89 ? 20.856 -0.892 9.177 1.00 67.94 89 GLY A N 1
ATOM 699 C CA . GLY A 1 89 ? 22.317 -0.937 9.068 1.00 67.94 89 GLY A CA 1
ATOM 700 C C . GLY A 1 89 ? 22.913 0.187 8.216 1.00 67.94 89 GLY A C 1
ATOM 701 O O . GLY A 1 89 ? 23.957 0.730 8.567 1.00 67.94 89 GLY A O 1
ATOM 702 N N . ASN A 1 90 ? 22.246 0.577 7.120 1.00 77.06 90 ASN A N 1
ATOM 703 C CA . ASN A 1 90 ? 22.720 1.638 6.224 1.00 77.06 90 ASN A CA 1
ATOM 704 C C . ASN A 1 90 ? 21.558 2.406 5.566 1.00 77.06 90 ASN A C 1
ATOM 706 O O . ASN A 1 90 ? 21.042 2.044 4.503 1.00 77.06 90 ASN A O 1
ATOM 710 N N . VAL A 1 91 ? 21.152 3.509 6.203 1.00 80.69 91 VAL A N 1
ATOM 711 C CA . VAL A 1 91 ? 20.036 4.355 5.744 1.00 80.69 91 VAL A CA 1
ATOM 712 C C . VAL A 1 91 ? 20.335 5.023 4.397 1.00 80.69 91 VAL A C 1
ATOM 714 O O . VAL A 1 91 ? 19.421 5.216 3.599 1.00 80.69 91 VAL A O 1
ATOM 717 N N . ILE A 1 92 ? 21.596 5.379 4.123 1.00 83.31 92 ILE A N 1
ATOM 718 C CA . ILE A 1 92 ? 21.980 6.096 2.895 1.00 83.31 92 ILE A CA 1
ATOM 719 C C . ILE A 1 92 ? 21.850 5.174 1.683 1.00 83.31 92 ILE A C 1
ATOM 721 O O . ILE A 1 92 ? 21.215 5.540 0.696 1.00 83.31 92 ILE A O 1
ATOM 725 N N . GLU A 1 93 ? 22.400 3.968 1.782 1.00 86.06 93 GLU A N 1
ATOM 726 C CA . GLU A 1 93 ? 22.334 2.964 0.718 1.00 86.06 93 GLU A CA 1
ATOM 727 C C . GLU A 1 93 ? 20.895 2.499 0.469 1.00 86.06 93 GLU A C 1
ATOM 729 O O . GLU A 1 93 ? 20.436 2.452 -0.672 1.00 86.06 93 GLU A O 1
ATOM 734 N N . SER A 1 94 ? 20.134 2.260 1.541 1.00 88.50 94 SER A N 1
ATOM 735 C CA . SER A 1 94 ? 18.719 1.887 1.430 1.00 88.50 94 SER A CA 1
ATOM 736 C C . SER A 1 94 ? 17.903 2.982 0.750 1.00 88.50 94 SER A C 1
ATOM 738 O O . SER A 1 94 ? 17.094 2.703 -0.131 1.00 88.50 94 SER A O 1
ATOM 740 N N . LYS A 1 95 ? 18.167 4.247 1.093 1.00 88.25 95 LYS A N 1
ATOM 741 C CA . LYS A 1 95 ? 17.551 5.400 0.437 1.00 88.25 95 LYS A CA 1
ATOM 742 C C . LYS A 1 95 ? 17.897 5.440 -1.051 1.00 88.25 95 LYS A C 1
ATOM 744 O O . LYS A 1 95 ? 16.984 5.556 -1.861 1.00 88.25 95 LYS A O 1
ATOM 749 N N . GLN A 1 96 ? 19.172 5.311 -1.422 1.00 89.38 96 GLN A N 1
ATOM 750 C CA . GLN A 1 96 ? 19.590 5.275 -2.831 1.00 89.38 96 GLN A CA 1
ATOM 751 C C . GLN A 1 96 ? 18.896 4.150 -3.604 1.00 89.38 96 GLN A C 1
ATOM 753 O O . GLN A 1 96 ? 18.450 4.368 -4.729 1.00 89.38 96 GLN A O 1
ATOM 758 N N . LYS A 1 97 ? 18.735 2.976 -2.987 1.00 91.69 97 LYS A N 1
ATOM 759 C CA . LYS A 1 97 ? 18.071 1.835 -3.618 1.00 91.69 97 LYS A CA 1
ATOM 760 C C . LYS A 1 97 ? 16.566 2.041 -3.798 1.00 91.69 97 LYS A C 1
ATOM 762 O O . LYS A 1 97 ? 16.042 1.767 -4.873 1.00 91.69 97 LYS A O 1
ATOM 767 N N . ILE A 1 98 ? 15.880 2.609 -2.803 1.00 92.81 98 ILE A N 1
ATOM 768 C CA . ILE A 1 98 ? 14.467 3.004 -2.936 1.00 92.81 98 ILE A CA 1
ATOM 769 C C . ILE A 1 98 ? 14.292 4.100 -4.001 1.00 92.81 98 ILE A C 1
ATOM 771 O O . ILE A 1 98 ? 13.316 4.059 -4.749 1.00 92.81 98 ILE A O 1
ATOM 775 N N . PHE A 1 99 ? 15.231 5.046 -4.121 1.00 91.12 99 PHE A N 1
ATOM 776 C CA . PHE A 1 99 ? 15.233 6.009 -5.229 1.00 91.12 99 PHE A CA 1
ATOM 777 C C . PHE A 1 99 ? 15.387 5.314 -6.585 1.00 91.12 99 PHE A C 1
ATOM 779 O O . PHE A 1 99 ? 14.641 5.633 -7.505 1.00 91.12 99 PHE A O 1
ATOM 786 N N . GLY A 1 100 ? 16.273 4.319 -6.691 1.00 91.56 100 GLY A N 1
ATOM 787 C CA . GLY A 1 100 ? 16.409 3.498 -7.897 1.00 91.56 100 GLY A CA 1
ATOM 788 C C . GLY A 1 100 ? 15.120 2.764 -8.280 1.00 91.56 100 GLY A C 1
ATOM 789 O O . GLY A 1 100 ? 14.747 2.748 -9.451 1.00 91.56 100 GLY A O 1
ATOM 790 N N . PHE A 1 101 ? 14.384 2.231 -7.297 1.00 94.94 101 PHE A N 1
ATOM 791 C CA . PHE A 1 101 ? 13.061 1.631 -7.517 1.00 94.94 101 PHE A CA 1
ATOM 792 C C . PHE A 1 101 ? 12.013 2.660 -7.957 1.00 94.94 101 PHE A C 1
ATOM 794 O O . PHE A 1 101 ? 11.166 2.368 -8.802 1.00 94.94 101 PHE A O 1
ATOM 801 N N . LEU A 1 102 ? 12.043 3.866 -7.379 1.00 92.50 102 LEU A N 1
ATOM 802 C CA . LEU A 1 102 ? 11.117 4.939 -7.739 1.00 92.50 102 LEU A CA 1
ATOM 803 C C . LEU A 1 102 ? 11.350 5.401 -9.181 1.00 92.50 102 LEU A C 1
ATOM 805 O O . LEU A 1 102 ? 10.382 5.564 -9.923 1.00 92.50 102 LEU A O 1
ATOM 809 N N . ASN A 1 103 ? 12.613 5.535 -9.584 1.00 91.38 103 ASN A N 1
ATOM 810 C CA . ASN A 1 103 ? 12.989 5.867 -10.955 1.00 91.38 103 ASN A CA 1
ATOM 811 C C . ASN A 1 103 ? 12.604 4.746 -11.925 1.00 91.38 103 ASN A C 1
ATOM 813 O O . ASN A 1 103 ? 12.060 5.025 -12.982 1.00 91.38 103 ASN A O 1
ATOM 817 N N . ALA A 1 104 ? 12.763 3.476 -11.537 1.00 92.19 104 ALA A N 1
ATOM 818 C CA . ALA A 1 104 ? 12.333 2.324 -12.337 1.00 92.19 104 ALA A CA 1
ATOM 819 C C . ALA A 1 104 ? 10.814 2.276 -12.607 1.00 92.19 104 ALA A C 1
ATOM 821 O O . ALA A 1 104 ? 10.363 1.559 -13.498 1.00 92.19 104 ALA A O 1
ATOM 822 N N . CYS A 1 105 ? 10.007 3.044 -11.866 1.00 89.94 105 CYS A N 1
ATOM 823 C CA . CYS A 1 105 ? 8.579 3.210 -12.146 1.00 89.94 105 CYS A CA 1
ATOM 824 C C . CYS A 1 105 ? 8.298 4.223 -13.276 1.00 89.94 105 CYS A C 1
ATOM 826 O O . CYS A 1 105 ? 7.130 4.435 -13.614 1.00 89.94 105 CYS A O 1
ATOM 828 N N . HIS A 1 106 ? 9.330 4.864 -13.833 1.00 82.94 106 HIS A N 1
ATOM 829 C CA . HIS A 1 106 ? 9.248 5.856 -14.897 1.00 82.94 106 HIS A CA 1
ATOM 830 C C . HIS A 1 106 ? 10.207 5.510 -16.049 1.00 82.94 106 HIS A C 1
ATOM 832 O O . HIS A 1 106 ? 11.408 5.394 -15.831 1.00 82.94 106 HIS A O 1
ATOM 838 N N . PRO A 1 107 ? 9.710 5.383 -17.288 1.00 66.56 107 PRO A N 1
ATOM 839 C CA . PRO A 1 107 ? 10.560 5.068 -18.436 1.00 66.56 107 PRO A CA 1
ATOM 840 C C . PRO A 1 107 ? 11.486 6.224 -18.856 1.00 66.56 107 PRO A C 1
ATOM 842 O O . PRO A 1 107 ? 12.500 5.966 -19.494 1.00 66.56 107 PRO A O 1
ATOM 845 N N . ASP A 1 108 ? 11.159 7.467 -18.482 1.00 70.56 108 ASP A N 1
ATOM 846 C CA . ASP A 1 108 ? 11.854 8.683 -18.939 1.00 70.56 108 ASP A CA 1
ATOM 847 C C . ASP A 1 108 ? 12.844 9.266 -17.909 1.00 70.56 108 ASP A C 1
ATOM 849 O O . ASP A 1 108 ? 13.421 10.330 -18.137 1.00 70.56 108 ASP A O 1
ATOM 853 N N . GLU A 1 109 ? 13.025 8.621 -16.751 1.00 76.06 109 GLU A N 1
ATOM 854 C CA . GLU A 1 109 ? 13.947 9.124 -15.727 1.00 76.06 109 GLU A CA 1
ATOM 855 C C . GLU A 1 109 ? 15.402 8.890 -16.138 1.00 76.06 109 GLU A C 1
ATOM 857 O O . GLU A 1 109 ? 15.771 7.838 -16.656 1.00 76.06 109 GLU A O 1
ATOM 862 N N . VAL A 1 110 ? 16.255 9.875 -15.867 1.00 64.44 110 VAL A N 1
ATOM 863 C CA . VAL A 1 110 ? 17.691 9.794 -16.141 1.00 64.44 110 VAL A CA 1
ATOM 864 C C . VAL A 1 110 ? 18.417 9.720 -14.803 1.00 64.44 110 VAL A C 1
ATOM 866 O O . VAL A 1 110 ? 18.397 10.670 -14.022 1.00 64.44 110 VAL A O 1
ATOM 869 N N . GLY A 1 111 ? 19.048 8.582 -14.505 1.00 76.25 111 GLY A N 1
ATOM 870 C CA . GLY A 1 111 ? 19.771 8.390 -13.248 1.00 76.25 111 GLY A CA 1
ATOM 871 C C . GLY A 1 111 ? 19.968 6.926 -12.867 1.00 76.25 111 GLY A C 1
ATOM 872 O O . GLY A 1 111 ? 19.966 6.041 -13.715 1.00 76.25 111 GLY A O 1
ATOM 873 N N . ASN A 1 112 ? 20.148 6.674 -11.567 1.00 81.00 112 ASN A N 1
ATOM 874 C CA . ASN A 1 112 ? 20.209 5.316 -11.030 1.00 81.00 112 ASN A CA 1
ATOM 875 C C . ASN A 1 112 ? 18.818 4.672 -11.146 1.00 81.00 112 ASN A C 1
ATOM 877 O O . ASN A 1 112 ? 17.880 5.132 -10.490 1.00 81.00 112 ASN A O 1
ATOM 881 N N . ILE A 1 113 ? 18.699 3.656 -12.000 1.00 88.12 113 ILE A N 1
ATOM 882 C CA . ILE A 1 113 ? 17.499 2.847 -12.223 1.00 88.12 113 ILE A CA 1
ATOM 883 C C . ILE A 1 113 ? 17.856 1.408 -11.866 1.00 88.12 113 ILE A C 1
ATOM 885 O O . ILE A 1 113 ? 18.857 0.873 -12.340 1.00 88.12 113 ILE A O 1
ATOM 889 N N . ASP A 1 114 ? 17.031 0.766 -11.042 1.00 92.25 114 ASP A N 1
ATOM 890 C CA . ASP A 1 114 ? 17.188 -0.663 -10.779 1.00 92.25 114 ASP A CA 1
ATOM 891 C C . ASP A 1 114 ? 16.477 -1.461 -11.883 1.00 92.25 114 ASP A C 1
ATOM 893 O O . ASP A 1 114 ? 15.256 -1.624 -11.865 1.00 92.25 114 ASP A O 1
ATOM 897 N N . GLU A 1 115 ? 17.243 -1.941 -12.864 1.00 90.44 115 GLU A N 1
ATOM 898 C CA . GLU A 1 115 ? 16.718 -2.673 -14.029 1.00 90.44 115 GLU A CA 1
ATOM 899 C C . GLU A 1 115 ? 15.969 -3.956 -13.633 1.00 90.44 115 GLU A C 1
ATOM 901 O O . GLU A 1 115 ? 14.975 -4.337 -14.255 1.00 90.44 115 GLU A O 1
ATOM 906 N N . LYS A 1 116 ? 16.402 -4.617 -12.551 1.00 92.88 116 LYS A N 1
ATOM 907 C CA . LYS A 1 116 ? 15.752 -5.833 -12.048 1.00 92.88 116 LYS A CA 1
ATOM 908 C C . LYS A 1 116 ? 14.373 -5.514 -11.475 1.00 92.88 116 LYS A C 1
ATOM 910 O O . LYS A 1 116 ? 13.421 -6.264 -11.702 1.00 92.88 116 LYS A O 1
ATOM 915 N N . PHE A 1 117 ? 14.261 -4.410 -10.742 1.00 94.69 117 PHE A N 1
ATOM 916 C CA . PHE A 1 117 ? 12.981 -3.888 -10.283 1.00 94.69 117 PHE A CA 1
ATOM 917 C C . PHE A 1 117 ? 12.113 -3.439 -11.461 1.00 94.69 117 PHE A C 1
ATOM 919 O O . PHE A 1 117 ? 10.921 -3.740 -11.482 1.00 94.69 117 PHE A O 1
ATOM 926 N N . GLN A 1 118 ? 12.711 -2.775 -12.455 1.00 93.62 118 GLN A N 1
ATOM 927 C CA . GLN A 1 118 ? 12.025 -2.292 -13.653 1.00 93.62 118 GLN A CA 1
ATOM 928 C C . GLN A 1 118 ? 11.373 -3.435 -14.445 1.00 93.62 118 GLN A C 1
ATOM 930 O O . GLN A 1 118 ? 10.198 -3.352 -14.801 1.00 93.62 118 GLN A O 1
ATOM 935 N N . SER A 1 119 ? 12.091 -4.538 -14.664 1.00 93.19 119 SER A N 1
ATOM 936 C CA . SER A 1 119 ? 11.523 -5.717 -15.330 1.00 93.19 119 SER A CA 1
ATOM 937 C C . SER A 1 119 ? 10.319 -6.266 -14.557 1.00 93.19 119 SER A C 1
ATOM 939 O O . SER A 1 119 ? 9.257 -6.485 -15.132 1.00 93.19 119 SER A O 1
ATOM 941 N N . ALA A 1 120 ? 10.446 -6.418 -13.235 1.00 93.94 120 ALA A N 1
ATOM 942 C CA . ALA A 1 120 ? 9.381 -6.978 -12.405 1.00 93.94 120 ALA A CA 1
ATOM 943 C C . ALA A 1 120 ? 8.150 -6.053 -12.289 1.00 93.94 120 ALA A C 1
ATOM 945 O O . ALA A 1 120 ? 7.016 -6.527 -12.210 1.00 93.94 120 ALA A O 1
ATOM 946 N N . ILE A 1 121 ? 8.338 -4.727 -12.277 1.00 93.62 121 ILE A N 1
ATOM 947 C CA . ILE A 1 121 ? 7.229 -3.768 -12.158 1.00 93.62 121 ILE A CA 1
ATOM 948 C C . ILE A 1 121 ? 6.445 -3.626 -13.468 1.00 93.62 121 ILE A C 1
ATOM 950 O O . ILE A 1 121 ? 5.226 -3.460 -13.421 1.00 93.62 121 ILE A O 1
ATOM 954 N N . ILE A 1 122 ? 7.098 -3.753 -14.628 1.00 93.62 122 ILE A N 1
ATOM 955 C CA . ILE A 1 122 ? 6.429 -3.720 -15.941 1.00 93.62 122 ILE A CA 1
ATOM 956 C C . ILE A 1 122 ? 5.481 -4.917 -16.108 1.00 93.62 122 ILE A C 1
ATOM 958 O O . ILE A 1 122 ? 4.413 -4.779 -16.698 1.00 93.62 122 ILE A O 1
ATOM 962 N N . GLU A 1 123 ? 5.826 -6.064 -15.521 1.00 93.75 123 GLU A N 1
ATOM 963 C CA . GLU A 1 123 ? 4.987 -7.268 -15.501 1.00 93.75 123 GLU A CA 1
ATOM 964 C C . GLU A 1 123 ? 3.771 -7.158 -14.559 1.00 93.75 123 GLU A C 1
ATOM 966 O O . GLU A 1 123 ? 2.858 -7.987 -14.609 1.00 93.75 123 GLU A O 1
ATOM 971 N N . CYS A 1 124 ? 3.73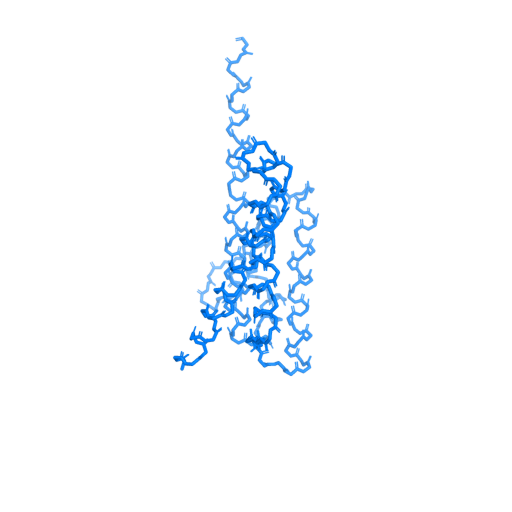2 -6.139 -13.695 1.00 93.31 124 CYS A N 1
ATOM 972 C CA . CYS A 1 124 ? 2.576 -5.845 -12.854 1.00 93.31 124 CYS A CA 1
ATOM 973 C C . CYS A 1 124 ? 1.489 -5.098 -13.639 1.00 93.31 124 CYS A C 1
ATOM 975 O O . CYS A 1 124 ? 1.734 -4.456 -14.659 1.00 93.31 124 CYS A O 1
ATOM 977 N N . THR A 1 125 ? 0.265 -5.094 -13.110 1.00 91.75 125 THR A N 1
ATOM 978 C CA . THR A 1 125 ? -0.821 -4.292 -13.689 1.00 91.75 125 THR A CA 1
ATOM 979 C C . THR A 1 125 ? -0.537 -2.788 -13.574 1.00 91.75 125 THR A C 1
ATOM 981 O O . THR A 1 125 ? 0.092 -2.335 -12.617 1.00 91.75 125 THR A O 1
ATOM 984 N N . ALA A 1 126 ? -1.089 -1.977 -14.482 1.00 88.44 126 ALA A N 1
ATOM 985 C CA . ALA A 1 126 ? -0.944 -0.517 -14.432 1.00 88.44 126 ALA A CA 1
ATOM 986 C C . ALA A 1 126 ? -1.445 0.104 -13.108 1.00 88.44 126 ALA A C 1
ATOM 988 O O . ALA A 1 126 ? -0.913 1.113 -12.639 1.00 88.44 126 ALA A O 1
ATOM 989 N N . ASP A 1 127 ? -2.465 -0.494 -12.485 1.00 87.69 127 ASP A N 1
ATOM 990 C CA . ASP A 1 127 ? -2.954 -0.070 -11.171 1.00 87.69 127 ASP A CA 1
ATOM 991 C C . ASP A 1 127 ? -1.935 -0.373 -10.062 1.00 87.69 127 ASP A C 1
ATOM 993 O O . ASP A 1 127 ? -1.731 0.458 -9.173 1.00 87.69 127 ASP A O 1
ATOM 997 N N . ASP A 1 128 ? -1.273 -1.530 -10.116 1.00 91.44 128 ASP A N 1
ATOM 998 C CA . ASP A 1 128 ? -0.233 -1.899 -9.157 1.00 91.44 128 ASP A CA 1
ATOM 999 C C . ASP A 1 128 ? 1.019 -1.032 -9.333 1.00 91.44 128 ASP A C 1
ATOM 1001 O O . ASP A 1 128 ? 1.529 -0.516 -8.340 1.00 91.44 128 ASP A O 1
ATOM 1005 N N . GLN A 1 129 ? 1.439 -0.760 -10.573 1.00 92.25 129 GLN A N 1
ATOM 1006 C CA . GLN A 1 129 ? 2.528 0.179 -10.875 1.00 92.25 129 GLN A CA 1
ATOM 1007 C C . GLN A 1 129 ? 2.274 1.555 -10.234 1.00 92.25 129 GLN A C 1
ATOM 1009 O O . GLN A 1 129 ? 3.123 2.090 -9.517 1.00 92.25 129 GLN A O 1
ATOM 1014 N N . LYS A 1 130 ? 1.058 2.105 -10.389 1.00 89.38 130 LYS A N 1
ATOM 1015 C CA . LYS A 1 130 ? 0.656 3.376 -9.753 1.00 89.38 130 LYS A CA 1
ATOM 1016 C C . LYS A 1 130 ? 0.685 3.306 -8.225 1.00 89.38 130 LYS A C 1
ATOM 1018 O O . LYS A 1 130 ? 1.127 4.260 -7.582 1.00 89.38 130 LYS A O 1
ATOM 1023 N N . LYS A 1 131 ? 0.192 2.212 -7.633 1.00 90.19 131 LYS A N 1
ATOM 1024 C CA . LYS A 1 131 ? 0.179 2.013 -6.172 1.00 90.19 131 LYS A CA 1
ATOM 1025 C C . LYS A 1 131 ? 1.598 1.910 -5.611 1.00 90.19 131 LYS A C 1
ATOM 1027 O O . LYS A 1 131 ? 1.909 2.578 -4.628 1.00 90.19 131 LYS A O 1
ATOM 1032 N N . ILE A 1 132 ? 2.461 1.131 -6.257 1.00 94.06 132 ILE A N 1
ATOM 1033 C CA . ILE A 1 132 ? 3.858 0.927 -5.861 1.00 94.06 132 ILE A CA 1
ATOM 1034 C C . ILE A 1 132 ? 4.642 2.229 -5.966 1.00 94.06 132 ILE A C 1
ATOM 1036 O O . ILE A 1 132 ? 5.307 2.606 -5.005 1.00 94.06 132 ILE A O 1
ATOM 1040 N N . ARG A 1 133 ? 4.479 2.986 -7.054 1.00 92.81 133 ARG A N 1
ATOM 1041 C CA . ARG A 1 133 ? 5.080 4.317 -7.198 1.00 92.81 133 ARG A CA 1
ATOM 1042 C C . ARG A 1 133 ? 4.704 5.251 -6.044 1.00 92.81 133 ARG A C 1
ATOM 1044 O O . ARG A 1 133 ? 5.572 5.894 -5.460 1.00 92.81 133 ARG A O 1
ATOM 1051 N N . ARG A 1 134 ? 3.412 5.327 -5.697 1.00 90.75 134 ARG A N 1
ATOM 1052 C CA . ARG A 1 134 ? 2.939 6.146 -4.562 1.00 90.75 134 ARG A CA 1
ATOM 1053 C C . ARG A 1 134 ? 3.566 5.689 -3.244 1.00 90.75 134 ARG A C 1
ATOM 1055 O O . ARG A 1 134 ? 4.033 6.528 -2.483 1.00 90.75 134 ARG A O 1
ATOM 1062 N N . LYS A 1 135 ? 3.619 4.375 -3.008 1.00 92.62 135 LYS A N 1
ATOM 1063 C CA . LYS A 1 135 ? 4.251 3.780 -1.822 1.00 92.62 135 LYS A CA 1
ATOM 1064 C C . LYS A 1 135 ? 5.741 4.133 -1.737 1.00 92.62 135 LYS A C 1
ATOM 1066 O O . LYS A 1 135 ? 6.201 4.553 -0.683 1.00 92.62 135 LYS A O 1
ATOM 1071 N N . LEU A 1 136 ? 6.487 4.012 -2.835 1.00 93.50 136 LEU A N 1
ATOM 1072 C CA . LEU A 1 136 ? 7.911 4.359 -2.890 1.00 93.50 136 LEU A CA 1
ATOM 1073 C C . LEU A 1 136 ? 8.145 5.849 -2.608 1.00 93.50 136 LEU A C 1
ATOM 1075 O O . LEU A 1 136 ? 9.013 6.180 -1.806 1.00 93.50 136 LEU A O 1
ATOM 1079 N N . ALA A 1 137 ? 7.332 6.740 -3.186 1.00 90.19 137 ALA A N 1
ATOM 1080 C CA . ALA A 1 137 ? 7.412 8.175 -2.908 1.00 90.19 137 ALA A CA 1
ATOM 1081 C C . ALA A 1 137 ? 7.191 8.494 -1.416 1.00 90.19 137 ALA A C 1
ATOM 1083 O O . ALA A 1 137 ? 7.952 9.265 -0.833 1.00 90.19 137 ALA A O 1
ATOM 1084 N N . GLN A 1 138 ? 6.208 7.847 -0.778 1.00 89.69 138 GLN A N 1
ATOM 1085 C CA . GLN A 1 138 ? 5.960 7.986 0.662 1.00 89.69 138 GLN A CA 1
ATOM 1086 C C . GLN A 1 138 ? 7.137 7.480 1.506 1.00 89.69 138 GLN A C 1
ATOM 1088 O O . GLN A 1 138 ? 7.532 8.138 2.466 1.00 89.69 138 GLN A O 1
ATOM 1093 N N . ILE A 1 139 ? 7.733 6.339 1.143 1.00 89.94 139 ILE A N 1
ATOM 1094 C CA . ILE A 1 139 ? 8.914 5.800 1.835 1.00 89.94 139 ILE A CA 1
ATOM 1095 C C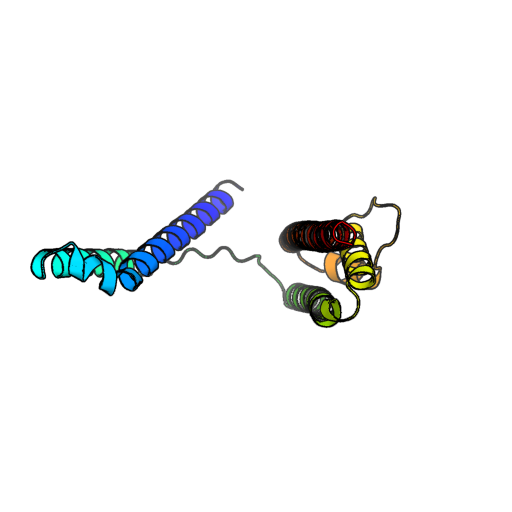 . ILE A 1 139 ? 10.091 6.782 1.734 1.00 89.94 139 ILE A C 1
ATOM 1097 O O . ILE A 1 139 ? 10.750 7.057 2.736 1.00 89.94 139 ILE A O 1
ATOM 1101 N N . VAL A 1 140 ? 10.346 7.344 0.548 1.00 88.94 140 VAL A N 1
ATOM 1102 C CA . VAL A 1 140 ? 11.402 8.350 0.342 1.00 88.94 140 VAL A CA 1
ATOM 1103 C C . VAL A 1 140 ? 11.180 9.575 1.227 1.00 88.94 140 VAL A C 1
ATOM 1105 O O . VAL A 1 140 ? 12.119 10.060 1.863 1.00 88.94 140 VAL A O 1
ATOM 1108 N N . GLU A 1 141 ? 9.948 10.077 1.285 1.00 88.19 141 GLU A N 1
ATOM 1109 C CA . GLU A 1 141 ? 9.586 11.210 2.133 1.00 88.19 141 GLU A CA 1
ATOM 1110 C C . GLU A 1 141 ? 9.834 10.904 3.616 1.00 88.19 141 GLU A C 1
ATOM 1112 O O . GLU A 1 141 ? 10.510 11.675 4.299 1.00 88.19 141 GLU A O 1
ATOM 1117 N N . GLN A 1 142 ? 9.403 9.735 4.095 1.00 85.38 142 GLN A N 1
ATOM 1118 C CA . GLN A 1 142 ? 9.653 9.287 5.468 1.00 85.38 142 GLN A CA 1
ATOM 1119 C C . GLN A 1 142 ? 11.152 9.179 5.782 1.00 85.38 142 GLN A C 1
ATOM 1121 O O . GLN A 1 142 ? 11.610 9.680 6.810 1.00 85.38 142 GLN A O 1
ATOM 1126 N N . MET A 1 143 ? 11.947 8.595 4.880 1.00 84.56 143 MET A N 1
ATOM 1127 C CA . MET A 1 143 ? 13.404 8.517 5.037 1.00 84.56 143 MET A CA 1
ATOM 1128 C C . MET A 1 143 ? 14.060 9.908 5.069 1.00 84.56 143 MET A C 1
ATOM 1130 O O . MET A 1 143 ? 15.021 10.124 5.810 1.00 84.56 143 MET A O 1
ATOM 1134 N N . ASN A 1 144 ? 13.545 10.875 4.299 1.00 84.56 144 ASN A N 1
ATOM 1135 C CA . ASN A 1 144 ? 14.022 12.260 4.320 1.00 84.56 144 ASN A CA 1
ATOM 1136 C C . ASN A 1 144 ? 13.726 12.958 5.653 1.00 84.56 144 ASN A C 1
ATOM 1138 O O . ASN A 1 144 ? 14.598 13.659 6.170 1.00 84.56 144 ASN A O 1
ATOM 1142 N N . LEU A 1 145 ? 12.528 12.765 6.211 1.00 81.94 145 LEU A N 1
ATOM 1143 C CA . LEU A 1 145 ? 12.143 13.322 7.510 1.00 81.94 145 LEU A CA 1
ATOM 1144 C C . LEU A 1 145 ? 13.035 12.774 8.631 1.00 81.94 145 LEU A C 1
ATOM 1146 O O . LEU A 1 145 ? 13.649 13.553 9.361 1.00 81.94 145 LEU A O 1
ATOM 1150 N N . LEU A 1 146 ? 13.219 11.452 8.683 1.00 75.50 146 LEU A N 1
ATOM 1151 C CA . LEU A 1 146 ? 14.098 10.793 9.658 1.00 75.50 146 LEU A CA 1
ATOM 1152 C C . LEU A 1 146 ? 15.560 11.256 9.538 1.00 75.50 146 LEU A C 1
ATOM 1154 O O . LEU A 1 146 ? 16.253 11.423 10.544 1.00 75.50 146 LEU A O 1
ATOM 1158 N N . GLY A 1 147 ? 16.038 11.493 8.313 1.00 70.50 147 GLY A N 1
ATOM 1159 C CA . GLY A 1 147 ? 17.366 12.061 8.074 1.00 70.50 147 GLY A CA 1
ATOM 1160 C C . GLY A 1 147 ? 17.518 13.470 8.656 1.00 70.50 147 GLY A C 1
ATOM 1161 O O . GLY A 1 147 ? 18.519 13.760 9.311 1.00 70.50 147 GLY A O 1
ATOM 1162 N N . ARG A 1 148 ? 16.509 14.334 8.480 1.00 69.06 148 ARG A N 1
ATOM 1163 C CA . ARG A 1 148 ? 16.515 15.711 9.007 1.00 69.06 148 ARG A CA 1
ATOM 1164 C C . ARG A 1 148 ? 16.489 15.750 10.535 1.00 69.06 148 ARG A C 1
ATOM 1166 O O . ARG A 1 148 ? 17.220 16.541 11.127 1.00 69.06 148 ARG A O 1
ATOM 1173 N N . GLU A 1 149 ? 15.709 14.882 11.175 1.00 67.00 149 GLU A N 1
ATOM 1174 C CA . GLU A 1 149 ? 15.637 14.794 12.640 1.00 67.00 149 GLU A CA 1
ATOM 1175 C C . GLU A 1 149 ? 16.965 14.356 13.272 1.00 67.00 149 GLU A C 1
ATOM 1177 O O . GLU A 1 149 ? 17.377 14.909 14.296 1.00 67.00 149 GLU A O 1
ATOM 1182 N N . LYS A 1 150 ? 17.678 13.406 12.648 1.00 61.94 150 LYS A N 1
ATOM 1183 C CA . LYS A 1 150 ? 19.019 12.995 13.099 1.00 61.94 150 LYS A CA 1
ATOM 1184 C C . LYS A 1 150 ? 20.031 14.137 12.977 1.00 61.94 150 LYS A C 1
ATOM 1186 O O . LYS A 1 150 ? 20.791 14.377 13.913 1.00 61.94 150 LYS A O 1
ATOM 1191 N N . SER A 1 151 ? 20.010 14.885 11.872 1.00 60.41 151 SER A N 1
ATOM 1192 C CA . SER A 1 151 ? 20.888 16.048 11.684 1.00 60.41 151 SER A CA 1
ATOM 1193 C C . SER A 1 151 ? 20.571 17.208 12.638 1.00 60.41 151 SER A C 1
ATOM 1195 O O . SER A 1 151 ? 21.488 17.907 13.063 1.00 60.41 151 SER A O 1
ATOM 1197 N N . ALA A 1 152 ? 19.302 17.408 13.010 1.00 62.12 152 ALA A N 1
ATOM 1198 C CA . ALA A 1 152 ? 18.897 18.436 13.973 1.00 62.12 152 ALA A CA 1
ATOM 1199 C C . ALA A 1 152 ? 19.319 18.095 15.415 1.00 62.12 152 ALA A C 1
ATOM 1201 O O . ALA A 1 152 ? 19.777 18.972 16.145 1.00 62.12 152 ALA A O 1
ATOM 1202 N N . LYS A 1 153 ? 19.235 16.817 15.816 1.00 59.78 153 LYS A N 1
ATOM 1203 C CA . LYS A 1 153 ? 19.710 16.358 17.135 1.00 59.78 153 LYS A CA 1
ATOM 1204 C C . LYS A 1 153 ? 21.231 16.457 17.285 1.00 59.78 153 LYS A C 1
ATOM 1206 O O . LYS A 1 153 ? 21.690 16.800 18.368 1.00 59.78 153 LYS A O 1
ATOM 1211 N N . MET A 1 154 ? 21.995 16.224 16.213 1.00 57.50 154 MET A N 1
ATOM 1212 C CA . MET A 1 154 ? 23.460 16.351 16.247 1.00 57.50 154 MET A CA 1
ATOM 1213 C C . MET A 1 154 ? 23.903 17.807 16.476 1.00 57.50 154 MET A C 1
ATOM 1215 O O . MET A 1 154 ? 24.759 18.067 17.311 1.00 57.50 154 MET A O 1
ATOM 1219 N N . LYS A 1 155 ? 23.252 18.775 15.812 1.00 58.94 155 LYS A N 1
ATOM 1220 C CA . LYS A 1 155 ? 23.575 20.209 15.952 1.00 58.94 155 LYS A CA 1
ATOM 1221 C C . LYS A 1 155 ? 23.245 20.796 17.329 1.00 58.94 155 LYS A C 1
ATOM 1223 O O . LYS A 1 155 ? 23.880 21.761 17.734 1.00 58.94 155 LYS A O 1
ATOM 1228 N N . ASN A 1 156 ? 22.286 20.222 18.057 1.00 57.72 156 ASN A N 1
ATOM 1229 C CA . ASN A 1 156 ? 21.952 20.665 19.416 1.00 57.72 156 ASN A CA 1
ATOM 1230 C C . ASN A 1 156 ? 22.903 20.121 20.496 1.00 57.72 156 ASN A C 1
ATOM 1232 O O . ASN A 1 156 ? 22.836 20.591 21.630 1.00 57.72 156 ASN A O 1
ATOM 1236 N N . ASN A 1 157 ? 23.767 19.153 20.171 1.00 56.03 157 ASN A N 1
ATOM 1237 C CA . ASN A 1 157 ? 24.705 18.567 21.131 1.00 56.03 157 ASN A CA 1
ATOM 1238 C C . ASN A 1 157 ? 26.095 19.234 21.104 1.00 56.03 157 ASN A C 1
ATOM 1240 O O . ASN A 1 157 ? 26.785 19.208 22.114 1.00 56.03 157 ASN A O 1
ATOM 1244 N N . ASP A 1 158 ? 26.458 19.907 20.006 1.00 54.41 158 ASP A N 1
ATOM 1245 C CA . ASP A 1 158 ? 27.708 20.687 19.879 1.00 54.41 158 ASP A CA 1
ATOM 1246 C C . ASP A 1 158 ? 27.616 22.109 20.480 1.00 54.41 158 ASP A C 1
ATOM 1248 O O . ASP A 1 158 ? 28.586 22.860 20.469 1.00 54.41 158 ASP A O 1
ATOM 1252 N N . GLY A 1 159 ? 26.452 22.504 21.012 1.00 50.91 159 GLY A N 1
ATOM 1253 C CA . GLY A 1 159 ? 26.208 23.829 21.609 1.00 50.91 159 GLY A CA 1
ATOM 1254 C C . GLY A 1 159 ? 26.268 23.885 23.142 1.00 50.91 159 GLY A C 1
ATOM 1255 O O . GLY A 1 159 ? 25.891 24.899 23.727 1.00 50.91 159 GLY A O 1
ATOM 1256 N N . ARG A 1 160 ? 26.682 22.801 23.809 1.00 51.84 160 ARG A N 1
ATOM 1257 C CA . ARG A 1 160 ? 26.927 22.751 25.260 1.00 51.84 160 ARG A CA 1
ATOM 1258 C C . ARG A 1 160 ? 28.330 22.204 25.513 1.00 51.84 160 ARG A C 1
ATOM 1260 O O . ARG A 1 160 ? 28.513 21.020 25.784 1.00 51.84 160 ARG A O 1
ATOM 1267 N N . SER A 1 161 ? 29.323 23.072 25.412 1.00 45.78 161 SER A N 1
ATOM 1268 C CA . SER A 1 161 ? 30.635 22.915 26.044 1.00 45.78 161 SER A CA 1
ATOM 1269 C C . SER A 1 161 ? 31.068 24.269 26.573 1.00 45.78 161 SER A C 1
ATOM 1271 O O . SER A 1 161 ? 30.803 25.267 25.866 1.00 45.78 161 SER A O 1
#

Foldseek 3Di:
DVVLVVLVVVQVVLVVLVVVLVVLVVCLVVVVVVDDPVVSVVVVVVSVVVVVVSVVDDRDDDDDDDPQQVVLLVVLVVQLVVLVVCCVPPVPVSLVVLVQLLQLLPPPDDDRHDVVSNVSLVSHDPVSSVVSNVVSVVVNVVSVVVVVVVVVVVVVVVPPD